Protein AF-A0A3E0P2B4-F1 (afdb_monomer_lite)

Structure (mmCIF, N/CA/C/O backbone):
data_AF-A0A3E0P2B4-F1
#
_entry.id   AF-A0A3E0P2B4-F1
#
loop_
_atom_site.group_PDB
_atom_site.id
_atom_site.type_symbol
_atom_site.label_atom_id
_atom_site.label_alt_id
_atom_site.label_comp_id
_atom_site.label_asym_id
_atom_site.label_entity_id
_atom_site.label_seq_id
_atom_site.pdbx_PDB_ins_code
_atom_site.Cartn_x
_atom_site.Cartn_y
_atom_site.Cartn_z
_atom_site.occupancy
_atom_site.B_iso_or_equiv
_atom_site.auth_seq_id
_atom_site.auth_comp_id
_atom_site.auth_asym_id
_atom_site.auth_atom_id
_atom_site.pdbx_PDB_model_num
ATOM 1 N N . MET A 1 1 ? -12.531 -0.225 -0.438 1.00 92.75 1 MET A N 1
ATOM 2 C CA . MET A 1 1 ? -11.727 0.275 -1.560 1.00 92.75 1 MET A CA 1
ATOM 3 C C . MET A 1 1 ? -10.296 -0.131 -1.295 1.00 92.75 1 MET A C 1
ATOM 5 O O . MET A 1 1 ? -9.723 0.317 -0.305 1.00 92.75 1 MET A O 1
ATOM 9 N N . ARG A 1 2 ? -9.796 -1.052 -2.107 1.00 97.69 2 ARG A N 1
ATOM 10 C CA . ARG A 1 2 ? -8.446 -1.600 -2.082 1.00 97.69 2 ARG A CA 1
ATOM 11 C C . ARG A 1 2 ? -7.593 -0.761 -3.012 1.00 97.69 2 ARG A C 1
ATOM 13 O O . ARG A 1 2 ? -7.951 -0.616 -4.172 1.00 97.69 2 ARG A O 1
ATOM 20 N N . VAL A 1 3 ? -6.488 -0.222 -2.518 1.00 98.06 3 VAL A N 1
ATOM 21 C CA . VAL A 1 3 ? -5.621 0.666 -3.301 1.00 98.06 3 VAL A CA 1
ATOM 22 C C . VAL A 1 3 ? -4.178 0.191 -3.268 1.00 98.06 3 VAL A C 1
ATOM 24 O O . VAL A 1 3 ? -3.705 -0.365 -2.276 1.00 98.06 3 VAL A O 1
ATOM 27 N N . VAL A 1 4 ? -3.465 0.458 -4.355 1.00 98.31 4 VAL A N 1
ATOM 28 C CA . VAL A 1 4 ? -2.008 0.356 -4.422 1.00 98.31 4 VAL A CA 1
ATOM 29 C C . VAL A 1 4 ? -1.463 1.774 -4.512 1.00 98.31 4 VAL A C 1
ATOM 31 O O . VAL A 1 4 ? -1.968 2.578 -5.294 1.00 98.31 4 VAL A O 1
ATOM 34 N N . ILE A 1 5 ? -0.443 2.089 -3.720 1.00 97.81 5 ILE A N 1
ATOM 35 C CA . ILE A 1 5 ? 0.226 3.393 -3.775 1.00 97.81 5 ILE A CA 1
ATOM 36 C C . ILE A 1 5 ? 1.620 3.253 -4.388 1.00 97.81 5 ILE A C 1
ATOM 38 O O . ILE A 1 5 ? 2.326 2.279 -4.117 1.00 97.81 5 ILE A O 1
ATOM 42 N N . ALA A 1 6 ? 2.026 4.237 -5.187 1.00 98.06 6 ALA A N 1
ATOM 43 C CA . ALA A 1 6 ? 3.378 4.353 -5.724 1.00 98.06 6 ALA A CA 1
ATOM 44 C C . ALA A 1 6 ? 3.990 5.684 -5.284 1.00 98.06 6 ALA A C 1
ATOM 46 O O . ALA A 1 6 ? 3.416 6.739 -5.537 1.00 98.06 6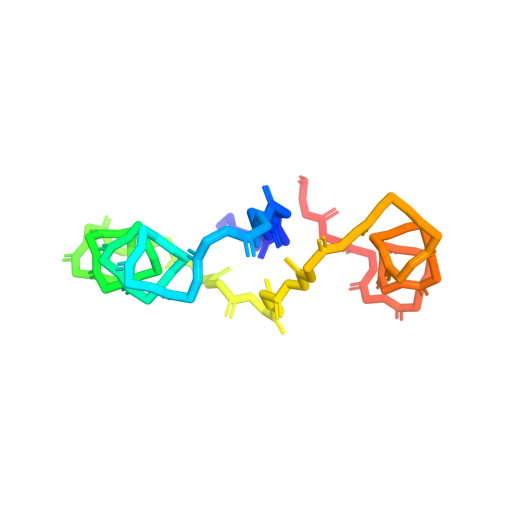 ALA A O 1
ATOM 47 N N . GLU A 1 7 ? 5.130 5.614 -4.601 1.00 98.19 7 GLU A N 1
ATOM 48 C CA . GLU A 1 7 ? 5.817 6.769 -4.021 1.00 98.19 7 GLU A CA 1
ATOM 49 C C . GLU A 1 7 ? 7.309 6.448 -3.866 1.00 98.19 7 GLU A C 1
ATOM 51 O O . GLU A 1 7 ? 7.662 5.451 -3.228 1.00 98.19 7 GLU A O 1
ATOM 56 N N . ASP A 1 8 ? 8.182 7.267 -4.454 1.00 97.75 8 ASP A N 1
ATOM 57 C CA . ASP A 1 8 ? 9.628 7.023 -4.525 1.00 97.75 8 ASP A CA 1
ATOM 58 C C . ASP A 1 8 ? 10.344 7.369 -3.209 1.00 97.75 8 ASP A C 1
ATOM 60 O O . ASP A 1 8 ? 11.360 6.755 -2.867 1.00 97.75 8 ASP A O 1
ATOM 64 N N . HIS A 1 9 ? 9.777 8.263 -2.394 1.00 98.31 9 HIS A N 1
ATOM 65 C CA . HIS A 1 9 ? 10.317 8.609 -1.084 1.00 98.31 9 HIS A CA 1
ATOM 66 C C . HIS A 1 9 ? 9.724 7.740 0.026 1.00 98.31 9 HIS A C 1
ATOM 68 O O . HIS A 1 9 ? 8.556 7.859 0.394 1.00 98.31 9 HIS A O 1
ATOM 74 N N . TYR A 1 10 ? 10.571 6.929 0.668 1.00 97.56 10 TYR A N 1
ATOM 75 C CA . TYR A 1 10 ? 10.164 5.999 1.730 1.00 97.56 10 TYR A CA 1
ATOM 76 C C . TYR A 1 10 ? 9.271 6.630 2.818 1.00 97.56 10 TYR A C 1
ATOM 78 O O . TYR A 1 10 ? 8.228 6.076 3.160 1.00 97.56 10 TYR A O 1
ATOM 86 N N . LEU A 1 11 ? 9.655 7.797 3.351 1.00 98.38 11 LEU A N 1
ATOM 87 C CA . LEU A 1 11 ? 8.900 8.459 4.424 1.00 98.38 11 LEU A CA 1
ATOM 88 C C . LEU A 1 11 ? 7.525 8.952 3.959 1.00 98.38 11 LEU A C 1
ATOM 90 O O . LEU A 1 11 ? 6.563 8.878 4.719 1.00 98.38 11 LEU A O 1
ATOM 94 N N . VAL A 1 12 ? 7.427 9.432 2.718 1.00 98.38 12 VAL A N 1
ATOM 95 C CA . VAL A 1 12 ? 6.155 9.874 2.135 1.00 98.38 12 VAL A CA 1
ATOM 96 C C . VAL A 1 12 ? 5.260 8.664 1.881 1.00 98.38 12 VAL A C 1
ATOM 98 O O . VAL A 1 12 ? 4.078 8.702 2.210 1.00 98.38 12 VAL A O 1
ATOM 101 N N . ARG A 1 13 ? 5.829 7.556 1.388 1.00 97.94 13 ARG A N 1
ATOM 102 C CA . ARG A 1 13 ? 5.098 6.314 1.112 1.00 97.94 13 ARG A CA 1
ATOM 103 C C . ARG A 1 13 ? 4.447 5.763 2.372 1.00 97.94 13 ARG A C 1
ATOM 105 O O . ARG A 1 13 ? 3.256 5.462 2.379 1.00 97.94 13 ARG A O 1
ATOM 112 N N . GLU A 1 14 ? 5.230 5.673 3.439 1.00 98.25 14 GLU A N 1
ATOM 113 C CA . GLU A 1 14 ? 4.761 5.156 4.720 1.00 98.25 14 GLU A CA 1
ATOM 114 C C . GLU A 1 14 ? 3.768 6.118 5.391 1.00 98.25 14 GLU A C 1
ATOM 116 O O . GLU A 1 14 ? 2.741 5.683 5.908 1.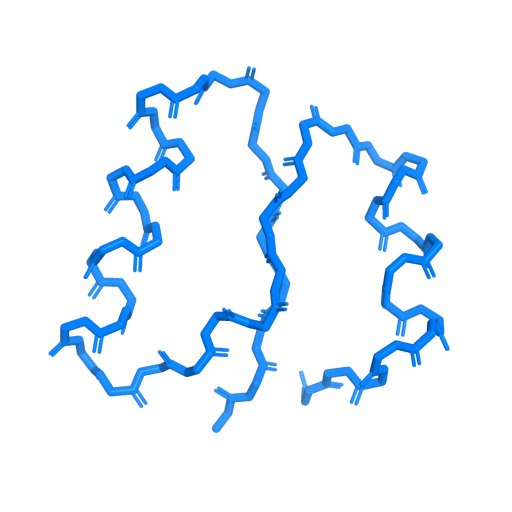00 98.25 14 GLU A O 1
ATOM 121 N N . GLY A 1 15 ? 4.003 7.432 5.305 1.00 98.50 15 GLY A N 1
ATOM 122 C CA . GLY A 1 15 ? 3.063 8.437 5.809 1.00 98.50 15 GLY A CA 1
ATOM 123 C C . GLY A 1 15 ? 1.706 8.393 5.098 1.00 98.50 15 GLY A C 1
ATOM 124 O O . GLY A 1 15 ? 0.662 8.376 5.751 1.00 98.50 15 GLY A O 1
ATOM 125 N N . THR A 1 16 ? 1.709 8.317 3.765 1.00 98.31 16 THR A N 1
ATOM 126 C CA . THR A 1 16 ? 0.491 8.195 2.951 1.00 98.31 16 THR A CA 1
ATOM 127 C C . THR A 1 16 ? -0.243 6.892 3.243 1.00 98.31 16 THR A C 1
ATOM 129 O O . THR A 1 16 ? -1.461 6.909 3.415 1.00 98.31 16 THR A O 1
ATOM 132 N N . ARG A 1 17 ? 0.482 5.772 3.363 1.00 98.38 17 ARG A N 1
ATOM 133 C CA . ARG A 1 17 ? -0.099 4.482 3.746 1.00 98.38 17 ARG A CA 1
ATOM 134 C C . ARG A 1 17 ? -0.844 4.576 5.076 1.00 98.38 17 ARG A C 1
ATOM 136 O O . ARG A 1 17 ? -2.030 4.263 5.124 1.00 98.38 17 ARG A O 1
ATOM 143 N N . GLN A 1 18 ? -0.174 5.051 6.126 1.00 98.38 18 GLN A N 1
ATOM 144 C CA . GLN A 1 18 ? -0.767 5.158 7.461 1.00 98.38 18 GLN A CA 1
ATOM 145 C C . GLN A 1 18 ? -1.983 6.084 7.476 1.00 98.38 18 GLN A C 1
ATOM 147 O O . GLN A 1 18 ? -2.984 5.779 8.130 1.00 98.38 18 GLN A O 1
ATOM 152 N N . LEU A 1 19 ? -1.925 7.202 6.742 1.00 98.44 19 LEU A N 1
ATOM 153 C CA . LEU A 1 19 ? -3.052 8.120 6.618 1.00 98.44 19 LEU A CA 1
ATOM 154 C C . LEU A 1 19 ? -4.261 7.428 5.977 1.00 98.44 19 LEU A C 1
ATOM 156 O O . LEU A 1 19 ? -5.366 7.537 6.501 1.00 98.44 19 LEU A O 1
ATOM 160 N N . LEU A 1 20 ? -4.064 6.705 4.875 1.00 98.12 20 LEU A N 1
ATOM 161 C CA . LEU A 1 20 ? -5.132 5.987 4.176 1.00 98.12 20 LEU A CA 1
ATOM 162 C C . LEU A 1 20 ? -5.730 4.869 5.043 1.00 98.12 20 LEU A C 1
ATOM 164 O O . LEU A 1 20 ? -6.950 4.822 5.213 1.00 98.12 20 LEU A O 1
ATOM 168 N N . GLU A 1 21 ? -4.887 4.037 5.656 1.00 98.00 21 GLU A N 1
ATOM 169 C CA . GLU A 1 21 ? -5.319 2.942 6.537 1.00 98.00 21 GLU A CA 1
ATOM 170 C C . GLU A 1 21 ? -6.110 3.467 7.747 1.00 98.00 21 GLU A C 1
ATOM 172 O O . GLU A 1 21 ? -7.179 2.948 8.073 1.00 98.00 21 GLU A O 1
ATOM 177 N N . THR A 1 22 ? -5.662 4.570 8.360 1.00 98.31 22 THR A N 1
ATOM 178 C CA . THR A 1 22 ? -6.373 5.221 9.480 1.00 98.31 22 THR A CA 1
ATOM 179 C C . THR A 1 22 ? -7.745 5.767 9.067 1.00 98.31 22 THR A C 1
ATOM 181 O O . THR A 1 22 ? -8.653 5.850 9.892 1.00 98.31 22 THR A O 1
ATOM 184 N N . ASN A 1 23 ? -7.925 6.114 7.789 1.00 97.81 23 ASN A N 1
ATOM 185 C CA . ASN A 1 23 ? -9.195 6.587 7.232 1.00 97.81 23 ASN A CA 1
ATOM 186 C C . ASN A 1 23 ? -10.050 5.457 6.620 1.00 97.81 23 ASN A C 1
ATOM 188 O O . ASN A 1 23 ? -11.043 5.734 5.948 1.00 97.81 23 ASN A O 1
ATOM 192 N N . GLY A 1 24 ? -9.703 4.187 6.868 1.00 97.50 24 GLY A N 1
ATOM 193 C CA . GLY A 1 24 ? -10.501 3.028 6.453 1.00 97.50 24 GLY A CA 1
ATOM 194 C C . GLY A 1 24 ? -10.288 2.581 5.003 1.00 97.50 24 GLY A C 1
ATOM 195 O O . GLY A 1 24 ? -11.120 1.849 4.465 1.00 97.50 24 GLY A O 1
ATOM 196 N N . VAL A 1 25 ? -9.200 3.014 4.362 1.00 98.31 25 VAL A N 1
ATOM 197 C CA . VAL A 1 25 ? -8.785 2.534 3.037 1.00 98.31 25 VAL A CA 1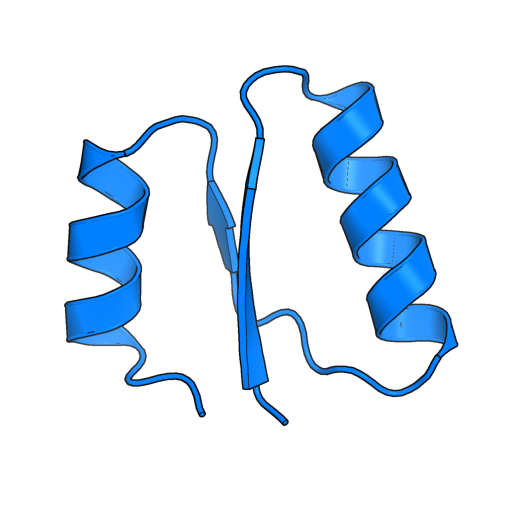
ATOM 198 C C . VAL A 1 25 ? -7.839 1.344 3.201 1.00 98.31 25 VAL A C 1
ATOM 200 O O . VAL A 1 25 ? -6.908 1.397 3.998 1.00 98.31 25 VAL A O 1
ATOM 203 N N . ASP A 1 26 ? -8.052 0.276 2.431 1.00 98.31 26 ASP A N 1
ATOM 204 C CA . ASP A 1 26 ? -7.201 -0.917 2.471 1.00 98.31 26 ASP A CA 1
ATOM 205 C C . ASP A 1 26 ? -6.028 -0.758 1.493 1.00 98.31 26 ASP A C 1
ATOM 207 O O . ASP A 1 26 ? -6.198 -0.864 0.275 1.00 98.31 26 ASP A O 1
ATOM 211 N N . VAL A 1 27 ? -4.840 -0.446 2.014 1.00 98.19 27 VAL A N 1
ATOM 212 C CA . VAL A 1 27 ? -3.622 -0.319 1.205 1.00 98.19 27 VAL A CA 1
ATOM 213 C C . VAL A 1 27 ? -3.007 -1.704 1.018 1.00 98.19 27 VAL A C 1
ATOM 215 O O . VAL A 1 27 ? -2.236 -2.188 1.845 1.00 98.19 27 VAL A O 1
ATOM 218 N N . VAL A 1 28 ? -3.328 -2.343 -0.107 1.00 98.31 28 VAL A N 1
ATOM 219 C CA . VAL A 1 28 ? -2.924 -3.732 -0.382 1.00 98.31 28 VAL A CA 1
ATOM 220 C C . VAL A 1 28 ? -1.470 -3.860 -0.841 1.00 98.31 28 VAL A C 1
ATOM 222 O O . VAL A 1 28 ? -0.902 -4.951 -0.786 1.00 98.31 28 VAL A O 1
ATOM 225 N N . ALA A 1 29 ? -0.852 -2.757 -1.275 1.00 98.25 29 ALA A N 1
ATOM 226 C CA . ALA A 1 29 ? 0.578 -2.667 -1.549 1.00 98.25 29 ALA A CA 1
ATOM 227 C C . ALA A 1 29 ? 1.066 -1.210 -1.630 1.00 98.25 29 ALA A C 1
ATOM 229 O O . ALA A 1 29 ? 0.317 -0.299 -1.987 1.00 98.25 29 ALA A O 1
ATOM 230 N N . ALA A 1 30 ? 2.355 -1.014 -1.349 1.00 98.19 30 ALA A N 1
ATOM 231 C CA . ALA A 1 30 ? 3.048 0.260 -1.483 1.00 98.19 30 ALA A CA 1
ATOM 232 C C . ALA A 1 30 ? 4.401 0.033 -2.172 1.00 98.19 30 ALA A C 1
ATOM 234 O O . ALA A 1 30 ? 5.245 -0.695 -1.649 1.00 98.19 30 ALA A O 1
ATOM 235 N N . VAL A 1 31 ? 4.601 0.637 -3.342 1.00 98.44 31 VAL A N 1
ATOM 236 C CA . VAL A 1 31 ? 5.776 0.423 -4.202 1.00 98.44 31 VAL A CA 1
ATOM 237 C C . VAL A 1 31 ? 6.537 1.723 -4.455 1.00 98.44 31 VAL A C 1
ATOM 239 O O . VAL A 1 31 ? 6.022 2.812 -4.209 1.00 98.44 31 VAL A O 1
ATOM 242 N N . GLU A 1 32 ? 7.774 1.615 -4.934 1.00 98.06 32 GLU A N 1
ATOM 243 C CA . GLU A 1 32 ? 8.674 2.762 -5.130 1.00 98.06 32 GLU A CA 1
ATOM 244 C C . GLU A 1 32 ? 8.782 3.257 -6.576 1.00 98.06 32 GLU A C 1
ATOM 246 O O . GLU A 1 32 ? 9.419 4.273 -6.830 1.00 98.06 32 GLU A O 1
ATOM 251 N N . ASN A 1 33 ? 8.191 2.544 -7.537 1.00 97.75 33 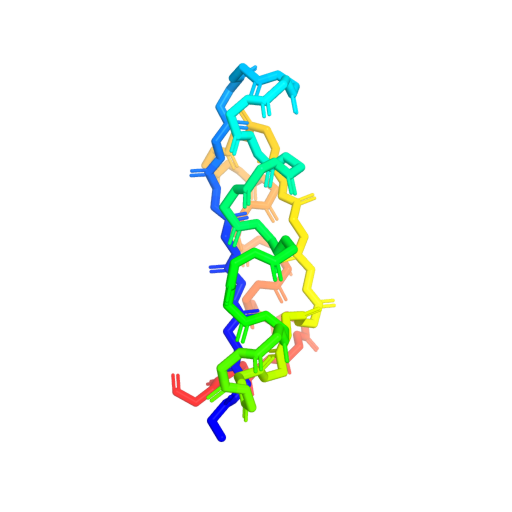ASN A N 1
ATOM 252 C CA . ASN A 1 33 ? 8.316 2.874 -8.952 1.00 97.75 33 ASN A CA 1
ATOM 253 C C . ASN A 1 33 ? 7.120 2.363 -9.773 1.00 97.75 33 ASN A C 1
ATOM 255 O O . ASN A 1 33 ? 6.285 1.592 -9.294 1.00 97.75 33 ASN A O 1
ATOM 259 N N . ALA A 1 34 ? 7.051 2.817 -11.026 1.00 97.69 34 ALA A N 1
ATOM 260 C CA . ALA A 1 34 ? 5.952 2.519 -11.938 1.00 97.69 34 ALA A CA 1
ATOM 261 C C . ALA A 1 34 ? 5.928 1.059 -12.421 1.00 97.69 34 ALA A C 1
ATOM 263 O O . ALA A 1 34 ? 4.850 0.505 -12.601 1.00 97.69 34 ALA A O 1
ATOM 264 N N . GLU A 1 35 ? 7.086 0.425 -12.615 1.00 98.38 35 GLU A N 1
ATOM 265 C CA . GLU A 1 35 ? 7.165 -0.969 -13.072 1.00 98.38 35 GLU A CA 1
ATOM 266 C C . GLU A 1 35 ? 6.561 -1.913 -12.027 1.00 98.38 35 GLU A C 1
ATOM 268 O O . GLU A 1 35 ? 5.621 -2.651 -12.320 1.00 98.38 35 GLU A O 1
ATOM 273 N N . SER A 1 36 ? 6.987 -1.779 -10.769 1.00 98.06 36 SER A N 1
ATOM 274 C CA . SER A 1 36 ? 6.407 -2.521 -9.649 1.00 98.06 36 SER A CA 1
ATOM 275 C C . SER A 1 36 ? 4.925 -2.204 -9.437 1.00 98.06 36 SER A C 1
ATOM 277 O O . SER A 1 36 ? 4.179 -3.076 -9.001 1.00 98.06 36 SER A O 1
ATOM 279 N N . LEU A 1 37 ? 4.472 -0.979 -9.735 1.00 98.12 37 LEU A N 1
ATOM 280 C CA . LEU A 1 37 ? 3.051 -0.629 -9.643 1.00 98.12 37 LEU A CA 1
ATOM 281 C C . LEU A 1 37 ? 2.221 -1.451 -10.629 1.00 98.12 37 LEU A C 1
ATOM 283 O O . LEU A 1 37 ? 1.222 -2.036 -10.219 1.00 98.12 37 LEU A O 1
ATOM 287 N N . LEU A 1 38 ? 2.640 -1.516 -11.896 1.00 98.31 38 LEU A N 1
ATOM 288 C CA . LEU A 1 38 ? 1.933 -2.274 -12.929 1.00 98.31 38 LEU A CA 1
ATOM 289 C C . LEU A 1 38 ? 1.871 -3.764 -12.574 1.00 98.31 38 LEU A C 1
ATOM 291 O O . LEU A 1 38 ? 0.786 -4.337 -12.552 1.00 98.31 38 LEU A O 1
ATOM 295 N N . GLU A 1 39 ? 3.000 -4.362 -12.179 1.00 98.50 39 GLU A N 1
ATOM 296 C CA . GLU A 1 39 ? 3.052 -5.770 -11.757 1.00 98.50 39 GLU A CA 1
ATOM 297 C C . GLU A 1 39 ? 2.105 -6.077 -10.587 1.00 98.50 39 GLU A C 1
ATOM 299 O O . GLU A 1 39 ? 1.461 -7.128 -10.526 1.00 98.50 39 GLU A O 1
ATOM 304 N N . VAL A 1 40 ? 2.042 -5.169 -9.613 1.00 98.31 40 VAL A N 1
ATOM 305 C CA . VAL A 1 40 ? 1.238 -5.344 -8.406 1.00 98.31 40 VAL A CA 1
ATOM 306 C C . VAL A 1 40 ? -0.243 -5.127 -8.687 1.00 98.31 40 VAL A C 1
ATOM 308 O O . VAL A 1 40 ? -1.055 -5.879 -8.153 1.00 98.31 40 VAL A O 1
ATOM 311 N N . VAL A 1 41 ? -0.600 -4.140 -9.509 1.00 98.31 41 VAL A N 1
ATOM 312 C CA . VAL A 1 41 ? -1.987 -3.900 -9.926 1.00 98.31 41 VAL A CA 1
ATOM 313 C C . VAL A 1 41 ? -2.515 -5.098 -10.710 1.00 98.31 41 VAL A C 1
ATOM 315 O O . VAL A 1 41 ? -3.575 -5.608 -10.355 1.00 98.31 41 VAL A O 1
ATOM 318 N N . ASP A 1 42 ? -1.747 -5.612 -11.674 1.00 98.31 42 ASP A N 1
ATOM 319 C CA . ASP A 1 42 ? -2.124 -6.791 -12.464 1.00 98.31 42 ASP A CA 1
ATOM 320 C C . ASP A 1 42 ? -2.323 -8.037 -11.586 1.00 98.31 42 ASP A C 1
ATOM 322 O O . ASP A 1 42 ? -3.202 -8.857 -11.837 1.00 98.31 42 ASP A O 1
ATOM 326 N N . ARG A 1 43 ? -1.510 -8.192 -10.533 1.00 98.38 43 ARG A N 1
ATOM 327 C CA . ARG A 1 43 ? -1.587 -9.344 -9.623 1.00 98.38 43 ARG A CA 1
ATOM 328 C C . ARG A 1 43 ? -2.684 -9.223 -8.567 1.00 98.38 43 ARG A C 1
ATOM 330 O O . ARG A 1 43 ? -3.218 -10.243 -8.139 1.00 98.38 43 ARG A O 1
ATOM 337 N N . LEU A 1 44 ? -2.914 -8.021 -8.038 1.00 98.00 44 LEU A N 1
ATOM 338 C CA . LEU A 1 44 ? -3.789 -7.805 -6.882 1.00 98.00 44 LEU A CA 1
ATOM 339 C C . LEU A 1 44 ? -5.190 -7.331 -7.261 1.00 98.00 44 LEU A C 1
ATOM 341 O O . LEU A 1 44 ? -6.064 -7.389 -6.391 1.00 98.00 44 LEU A O 1
ATOM 345 N N . GLU A 1 45 ? -5.385 -6.856 -8.492 1.00 97.69 45 GLU A N 1
ATOM 346 C CA . GLU A 1 45 ? -6.657 -6.351 -9.021 1.00 97.69 45 GLU A 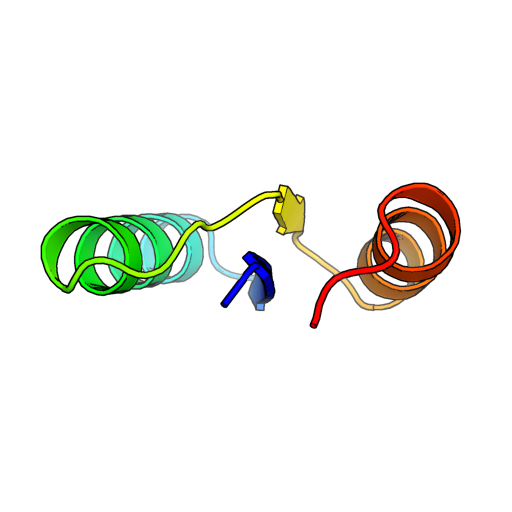CA 1
ATOM 347 C C . GLU A 1 45 ? -7.370 -5.430 -8.000 1.00 97.69 45 GLU A C 1
ATOM 349 O O . GLU A 1 45 ? -8.406 -5.806 -7.440 1.00 97.69 45 GLU A O 1
ATOM 354 N N . PRO 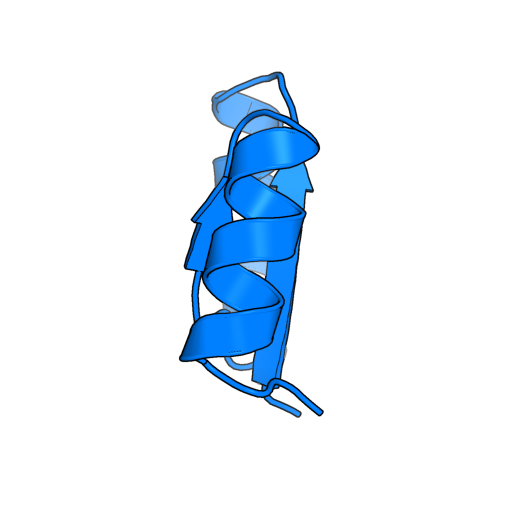A 1 46 ? -6.756 -4.287 -7.619 1.00 96.62 46 PRO A N 1
ATOM 355 C CA . PRO A 1 46 ? -7.362 -3.314 -6.703 1.00 96.62 46 PRO A CA 1
ATOM 356 C C . PRO A 1 46 ? -8.607 -2.636 -7.315 1.00 96.62 46 PRO A C 1
ATOM 358 O O . PRO A 1 46 ? -8.851 -2.764 -8.513 1.00 96.62 46 PRO A O 1
ATOM 361 N N . ASP A 1 47 ? -9.390 -1.944 -6.475 1.00 95.12 47 ASP A N 1
ATOM 362 C CA . ASP A 1 47 ? -10.662 -1.297 -6.862 1.00 95.12 47 ASP A CA 1
ATOM 363 C C . ASP A 1 47 ? -10.471 -0.036 -7.730 1.00 95.12 47 ASP A C 1
ATOM 365 O O . ASP A 1 47 ? -9.452 0.673 -7.544 1.00 95.12 47 ASP A O 1
#

pLDDT: mean 97.93, std 0.94, range [92.75, 98.5]

Radius of gyration: 10.14 Å; chains: 1; bounding box: 22×19×23 Å

Secondary structure (DSSP, 8-state):
-EEEEE-SSHHHHHHHHHHHHHTT-EEEEEESSHHHHHHHHHHH---

Sequence (47 aa):
MRVVIAEDHYLVREGTRQLLETNGVDVVAAVENAESLLEVVDRLEPD

Foldseek 3Di:
DEDEEEAQDPVVQVVVVVVCVVVVYHHPYYYNDDVVVVVCCVVVVGD